Protein AF-A0A087GQJ6-F1 (afdb_monomer_lite)

pLDDT: mean 77.49, std 17.88, range [44.56, 98.38]

Radius of gyration: 32.23 Å; chains: 1; bounding box: 90×38×92 Å

Secondary structure (DSSP, 8-state):
-----PPPPPHHHHHHTTSS------TTPPPPPGGGGGS---HHHHHHHHHHHHHHHHH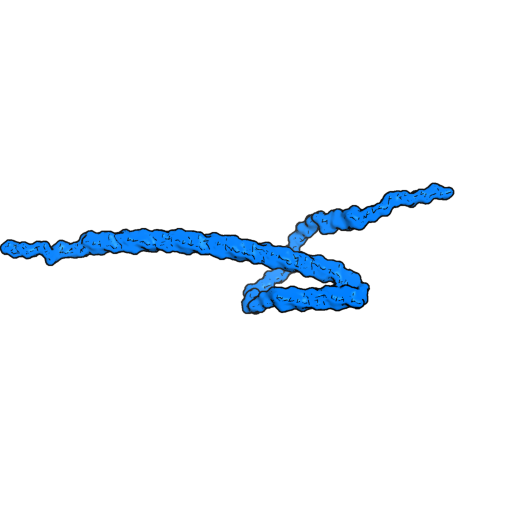TT-THHHHHHHHHHHHHHHHHHHHHHHHHHHHHHHHHHHHHHHHHHHHHHHHHHHHHHSS--------

Sequence (127 aa):
MRGVGGPLLSIGDLLADLGEDTVQSPANRPNPDPDALSQTLDLTRLFQENYDKLNTAFAASHHSWTSLTLELCTSLETANKLVHATTTNATLFSDKVEQLETIVKRGDSAVAAARTVHTPLKLLPSA

Structure (mmCIF, N/CA/C/O backbone):
data_AF-A0A087GQJ6-F1
#
_entry.id   AF-A0A087GQJ6-F1
#
loop_
_atom_site.group_PDB
_atom_site.id
_atom_site.type_symbol
_atom_site.label_atom_id
_atom_site.label_alt_id
_atom_site.label_comp_id
_atom_site.label_asym_id
_atom_site.label_entity_id
_atom_site.label_seq_id
_atom_site.pdbx_PDB_ins_code
_atom_site.Cartn_x
_atom_site.Cartn_y
_atom_site.Cartn_z
_atom_site.occupancy
_atom_site.B_iso_or_equiv
_atom_site.auth_seq_id
_atom_site.auth_comp_id
_atom_site.auth_asym_id
_atom_site.auth_atom_id
_atom_site.pdbx_PDB_model_num
ATOM 1 N N . MET A 1 1 ? 42.859 30.302 -33.693 1.00 49.28 1 MET A N 1
ATOM 2 C CA . MET A 1 1 ? 41.395 30.239 -33.502 1.00 49.28 1 MET A CA 1
ATOM 3 C C . MET A 1 1 ? 41.156 29.818 -32.058 1.00 49.28 1 MET A C 1
ATOM 5 O O . MET A 1 1 ? 41.405 28.665 -31.737 1.00 49.28 1 MET A O 1
ATOM 9 N N . ARG A 1 2 ? 40.830 30.752 -31.150 1.00 55.59 2 ARG A N 1
ATOM 10 C CA . ARG A 1 2 ? 40.454 30.390 -29.772 1.00 55.59 2 ARG A CA 1
ATOM 11 C C . ARG A 1 2 ? 39.079 29.734 -29.855 1.00 55.59 2 ARG A C 1
ATOM 13 O O . ARG A 1 2 ? 38.100 30.425 -30.111 1.00 55.59 2 ARG A O 1
ATOM 20 N N . GLY A 1 3 ? 39.036 28.410 -29.738 1.00 59.09 3 GLY A N 1
ATOM 21 C CA . GLY A 1 3 ? 37.786 27.666 -29.652 1.00 59.09 3 GLY A CA 1
ATOM 22 C C . GLY A 1 3 ? 37.040 28.106 -28.400 1.00 59.09 3 GLY A C 1
ATOM 23 O O . GLY A 1 3 ? 37.542 27.945 -27.290 1.00 59.09 3 GLY A O 1
ATOM 24 N N . VAL A 1 4 ? 35.874 28.714 -28.590 1.00 54.25 4 VAL A N 1
ATOM 25 C CA . VAL A 1 4 ? 34.937 29.036 -27.515 1.00 54.25 4 VAL A CA 1
ATOM 26 C C . VAL A 1 4 ? 34.245 27.727 -27.137 1.00 54.25 4 VAL A C 1
ATOM 28 O O . VAL A 1 4 ? 33.189 27.396 -27.659 1.00 54.25 4 VAL A O 1
ATOM 31 N N . GLY A 1 5 ? 34.910 26.927 -26.306 1.00 61.62 5 GLY A N 1
ATOM 32 C CA . GLY A 1 5 ? 34.341 25.742 -25.675 1.00 61.62 5 GLY A CA 1
ATOM 33 C C . GLY A 1 5 ? 33.993 26.086 -24.237 1.00 61.62 5 GLY A C 1
ATOM 34 O O . GLY A 1 5 ? 34.834 25.936 -23.354 1.00 61.62 5 GLY A O 1
ATOM 35 N N . GLY A 1 6 ? 32.790 26.615 -24.015 1.00 74.06 6 GLY A N 1
ATOM 36 C CA . GLY A 1 6 ? 32.246 26.701 -22.662 1.00 74.06 6 GLY A CA 1
ATOM 37 C C . GLY A 1 6 ? 32.082 25.296 -22.059 1.00 74.06 6 GLY A C 1
ATOM 38 O O . GLY A 1 6 ? 32.057 24.316 -22.810 1.00 74.06 6 GLY A O 1
ATOM 39 N N . PRO A 1 7 ? 31.981 25.173 -20.725 1.00 73.31 7 PRO A N 1
ATOM 40 C CA . PRO A 1 7 ? 31.653 23.904 -20.087 1.00 73.31 7 PRO A CA 1
ATOM 41 C C . PRO A 1 7 ? 30.347 23.365 -20.678 1.00 73.31 7 PRO A C 1
ATOM 43 O O . PRO A 1 7 ? 29.360 24.096 -20.763 1.00 73.31 7 PRO A O 1
ATOM 46 N N . LEU A 1 8 ? 30.352 22.108 -21.122 1.00 72.62 8 LEU A N 1
ATOM 47 C CA . LEU A 1 8 ? 29.120 21.423 -21.500 1.00 72.62 8 LEU A CA 1
ATOM 48 C C . LEU A 1 8 ? 28.224 21.390 -20.260 1.00 72.62 8 LEU A C 1
ATOM 50 O O . LEU A 1 8 ? 28.662 20.908 -19.214 1.00 72.62 8 LEU A O 1
ATOM 54 N N . LEU A 1 9 ? 27.008 21.928 -20.381 1.00 70.69 9 LEU A N 1
ATOM 55 C CA . LEU A 1 9 ? 25.973 21.794 -19.357 1.00 70.69 9 LEU A CA 1
ATOM 56 C C . LEU A 1 9 ? 25.853 20.314 -18.998 1.00 70.69 9 LEU A C 1
ATOM 58 O O . LEU A 1 9 ? 25.736 19.456 -19.880 1.00 70.69 9 LEU A O 1
ATOM 62 N N . SER A 1 10 ? 25.964 20.013 -17.710 1.00 75.19 10 SER A N 1
ATOM 63 C CA . SER A 1 10 ? 25.828 18.647 -17.240 1.00 75.19 10 SER A CA 1
ATOM 64 C C . SER A 1 10 ? 24.383 18.193 -17.445 1.00 75.19 10 SER A C 1
ATOM 66 O O . SER A 1 10 ? 23.452 18.997 -17.451 1.00 75.19 10 SER A O 1
ATOM 68 N N . ILE A 1 11 ? 24.169 16.883 -17.578 1.00 70.38 11 ILE A N 1
ATOM 69 C CA . ILE A 1 11 ? 22.812 16.315 -17.551 1.00 70.38 11 ILE A CA 1
ATOM 70 C C . ILE A 1 11 ? 22.059 16.756 -16.282 1.00 70.38 11 ILE A C 1
ATOM 72 O O . ILE A 1 11 ? 20.847 16.912 -16.327 1.00 70.38 11 ILE A O 1
ATOM 76 N N . GLY A 1 12 ? 22.771 17.037 -15.183 1.00 71.50 12 GLY A N 1
ATOM 77 C CA . GLY A 1 12 ? 22.190 17.617 -13.971 1.00 71.50 12 GLY A CA 1
ATOM 78 C C . GLY A 1 12 ? 21.617 19.024 -14.169 1.00 71.50 12 GLY A C 1
ATOM 79 O O . GLY A 1 12 ? 20.528 19.291 -13.676 1.00 71.50 12 GLY A O 1
ATOM 80 N N . ASP A 1 13 ? 22.287 19.888 -14.938 1.00 78.62 13 ASP A N 1
ATOM 81 C CA . ASP A 1 13 ? 21.814 21.254 -15.216 1.00 78.62 13 ASP A CA 1
ATOM 82 C C . ASP A 1 13 ? 20.564 21.252 -16.110 1.00 78.62 13 ASP A C 1
ATOM 84 O O . ASP A 1 13 ? 19.680 22.081 -15.947 1.00 78.62 13 ASP A O 1
ATOM 88 N N . LEU A 1 14 ? 20.462 20.284 -17.027 1.00 71.62 14 LEU A N 1
ATOM 89 C CA . LEU A 1 14 ? 19.303 20.113 -17.917 1.00 71.62 14 LEU A CA 1
ATOM 90 C C . LEU A 1 14 ? 18.059 19.578 -17.192 1.00 71.62 14 LEU A C 1
ATOM 92 O O . LEU A 1 14 ? 16.938 19.827 -17.624 1.00 71.62 14 LEU A O 1
ATOM 96 N N . LEU A 1 15 ? 18.253 18.795 -16.128 1.00 70.06 15 LEU A N 1
ATOM 97 C CA . LEU A 1 15 ? 17.161 18.201 -15.354 1.00 70.06 15 LEU A CA 1
ATOM 98 C C . LEU A 1 15 ? 16.663 19.118 -14.227 1.00 70.06 15 LEU A C 1
ATOM 100 O O . LEU A 1 15 ? 15.593 18.855 -13.682 1.00 70.06 15 LEU A O 1
ATOM 104 N N . ALA A 1 16 ? 17.403 20.179 -13.891 1.00 71.88 16 ALA A N 1
ATOM 105 C CA . ALA A 1 16 ? 17.014 21.144 -12.864 1.00 71.88 16 ALA A CA 1
ATOM 106 C C . ALA A 1 16 ? 15.699 21.864 -13.220 1.00 71.88 16 ALA A C 1
ATOM 108 O O . ALA A 1 16 ? 14.803 21.922 -12.381 1.00 71.88 16 ALA A O 1
ATOM 109 N N . ASP A 1 17 ? 15.534 22.267 -14.485 1.00 66.81 17 ASP A N 1
ATOM 110 C CA . ASP A 1 17 ? 14.338 22.967 -14.986 1.00 66.81 17 ASP A CA 1
ATOM 111 C C . ASP A 1 17 ? 13.065 22.091 -14.972 1.00 66.81 17 ASP A C 1
ATOM 113 O O . ASP A 1 17 ? 11.945 22.595 -15.045 1.00 66.81 17 ASP A O 1
ATOM 117 N N . LEU A 1 18 ? 13.208 20.760 -14.890 1.00 63.50 18 LEU A N 1
ATOM 118 C CA . LEU A 1 18 ? 12.080 19.817 -14.844 1.00 63.50 18 LEU A CA 1
ATOM 119 C C . LEU A 1 18 ? 11.554 19.579 -13.421 1.00 63.50 18 LEU A C 1
ATOM 121 O O . LEU A 1 18 ? 10.490 18.981 -13.260 1.00 63.50 18 LEU A O 1
ATOM 125 N N . GLY A 1 19 ? 12.303 20.007 -12.400 1.00 55.41 19 GLY A N 1
ATOM 126 C CA . GLY A 1 19 ? 11.911 19.917 -10.992 1.00 55.41 19 GLY A CA 1
ATOM 127 C C . GLY A 1 19 ? 11.135 21.135 -10.487 1.00 55.41 19 GLY A C 1
ATOM 128 O O . GLY A 1 19 ? 10.728 21.149 -9.329 1.00 55.41 19 GLY A O 1
ATOM 129 N N . GLU A 1 20 ? 10.943 22.155 -11.326 1.00 57.72 20 GLU A N 1
ATOM 130 C CA . GLU A 1 20 ? 10.259 23.392 -10.960 1.00 57.72 20 GLU A CA 1
ATOM 131 C C . GLU A 1 20 ? 8.761 23.265 -11.247 1.00 57.72 20 GLU A C 1
ATOM 133 O O . GLU A 1 20 ? 8.302 23.299 -12.390 1.00 57.72 20 GLU A O 1
ATOM 138 N N . ASP A 1 21 ? 7.997 23.075 -10.175 1.00 57.16 21 ASP A N 1
ATOM 139 C CA . ASP A 1 21 ? 6.555 22.880 -10.166 1.00 57.16 21 ASP A CA 1
ATOM 140 C C . ASP A 1 21 ? 5.794 23.892 -11.037 1.00 57.16 21 ASP A C 1
ATOM 142 O O . ASP A 1 21 ? 5.407 24.982 -10.603 1.00 57.16 21 ASP A O 1
ATOM 146 N N . THR A 1 22 ? 5.433 23.479 -12.251 1.00 48.44 22 THR A N 1
ATOM 147 C CA . THR A 1 22 ? 4.304 24.090 -12.947 1.00 48.44 22 THR A CA 1
ATOM 148 C C . THR A 1 22 ? 3.026 23.565 -12.299 1.00 48.44 22 THR A C 1
ATOM 150 O O . THR A 1 22 ? 2.359 22.664 -12.808 1.00 48.44 22 THR A O 1
ATOM 153 N N . VAL A 1 23 ? 2.664 24.149 -11.151 1.00 50.06 23 VAL A N 1
ATOM 154 C CA . VAL A 1 23 ? 1.312 24.070 -10.579 1.00 50.06 23 VAL A CA 1
ATOM 155 C C . VAL A 1 23 ? 0.369 24.870 -11.483 1.00 50.06 23 VAL A C 1
ATOM 157 O O . VAL A 1 23 ? -0.160 25.916 -11.117 1.00 50.06 23 VAL A O 1
ATOM 160 N N . GLN A 1 24 ? 0.159 24.398 -12.710 1.00 44.56 24 GLN A N 1
ATOM 161 C CA . GLN A 1 24 ? -0.964 24.838 -13.521 1.00 44.56 24 GLN A CA 1
ATOM 162 C C . GLN A 1 24 ? -2.148 23.959 -13.138 1.00 44.56 24 GLN A C 1
ATOM 164 O O . GLN A 1 24 ? -2.261 22.801 -13.538 1.00 44.56 24 GLN A O 1
ATOM 169 N N . SER A 1 25 ? -3.010 24.521 -12.294 1.00 48.19 25 SER A N 1
ATOM 170 C CA . SER A 1 25 ? -4.319 23.961 -11.971 1.00 48.19 25 SER A CA 1
ATOM 171 C C . SER A 1 25 ? -5.026 23.513 -13.260 1.00 48.19 25 SER A C 1
ATOM 173 O O . SER A 1 25 ? -5.262 24.355 -14.135 1.00 48.19 25 SER A O 1
ATOM 175 N N . PRO A 1 26 ? -5.386 22.224 -13.423 1.00 48.62 26 PRO A N 1
ATOM 176 C CA . PRO A 1 26 ? -6.191 21.790 -14.549 1.00 48.62 26 PRO A CA 1
ATOM 177 C C . PRO A 1 26 ? -7.646 22.172 -14.263 1.00 48.62 26 PRO A C 1
ATOM 179 O O . PRO A 1 26 ? -8.475 21.334 -13.913 1.00 48.62 26 PRO A O 1
ATOM 182 N N . ALA A 1 27 ? -7.967 23.452 -14.417 1.00 50.41 27 ALA A N 1
ATOM 183 C CA . ALA A 1 27 ? -9.331 23.957 -14.378 1.00 50.41 27 ALA A CA 1
ATOM 184 C C . ALA A 1 27 ? -10.082 23.598 -15.676 1.00 50.41 27 ALA A C 1
ATOM 186 O O . ALA A 1 27 ? -10.510 24.501 -16.380 1.00 50.41 27 ALA A O 1
ATOM 187 N N . ASN A 1 28 ? -10.171 22.305 -16.034 1.00 48.16 28 ASN A N 1
ATOM 188 C CA . ASN A 1 28 ? -11.209 21.720 -16.906 1.00 48.16 28 ASN A CA 1
ATOM 189 C C . ASN A 1 28 ? -10.980 20.214 -17.169 1.00 48.16 28 ASN A C 1
ATOM 191 O O . ASN A 1 28 ? -10.807 19.786 -18.309 1.00 48.16 28 ASN A O 1
ATOM 195 N N . ARG A 1 29 ? -10.965 19.364 -16.135 1.00 48.38 29 ARG A N 1
ATOM 196 C CA . ARG A 1 29 ? -11.238 17.933 -16.368 1.00 48.38 29 ARG A CA 1
ATOM 197 C C . ARG A 1 29 ? -12.726 17.688 -16.123 1.00 48.38 29 ARG A C 1
ATOM 199 O O . ARG A 1 29 ? -13.217 18.147 -15.091 1.00 48.38 29 ARG A O 1
ATOM 206 N N . PRO A 1 30 ? -13.448 16.997 -17.028 1.00 51.81 30 PRO A N 1
ATOM 207 C CA . PRO A 1 30 ? -14.775 16.501 -16.702 1.00 51.81 30 PRO A CA 1
ATOM 208 C C . PRO A 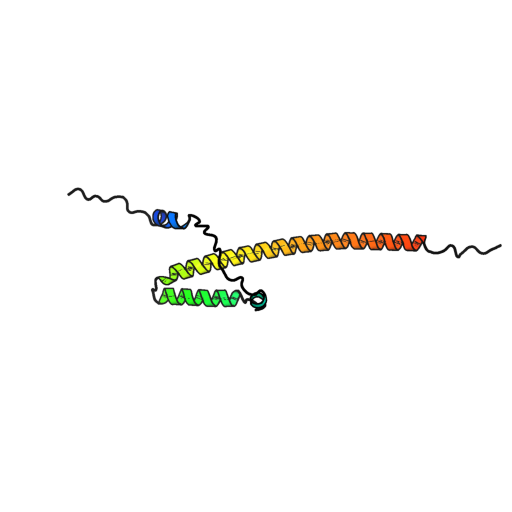1 30 ? -14.615 15.645 -15.451 1.00 51.81 30 PRO A C 1
ATOM 210 O O . PRO A 1 30 ? -13.731 14.787 -15.401 1.00 51.81 30 PRO A O 1
ATOM 213 N N . ASN A 1 31 ? -15.404 15.942 -14.425 1.00 49.91 31 ASN A N 1
ATOM 214 C CA . ASN A 1 31 ? -15.433 15.149 -13.208 1.00 49.91 31 ASN A CA 1
ATOM 215 C C . ASN A 1 31 ? -15.710 13.695 -13.634 1.00 49.91 31 ASN A C 1
ATOM 217 O O . ASN A 1 31 ? -16.732 13.479 -14.292 1.00 49.91 31 ASN A O 1
ATOM 221 N N . PRO A 1 32 ? -14.811 12.725 -13.385 1.00 51.75 32 PRO A N 1
ATOM 222 C CA . PRO A 1 32 ? -15.086 11.350 -13.766 1.00 51.75 32 PRO A CA 1
ATOM 223 C C . PRO A 1 32 ? -16.333 10.895 -13.008 1.00 51.75 32 PRO A C 1
ATOM 225 O O . PRO A 1 32 ? -16.458 11.160 -11.809 1.00 51.75 32 PRO A O 1
ATOM 228 N N . ASP A 1 33 ? -17.270 10.273 -13.725 1.00 48.88 33 ASP A N 1
ATOM 229 C CA . ASP A 1 33 ? -18.496 9.739 -13.143 1.00 48.88 33 ASP A CA 1
ATOM 230 C C . ASP A 1 33 ? -18.163 8.909 -11.891 1.00 48.88 33 ASP A C 1
ATOM 232 O O . ASP A 1 33 ? -17.283 8.043 -11.952 1.00 48.88 33 ASP A O 1
ATOM 236 N N . PRO A 1 34 ? -18.857 9.121 -10.758 1.00 53.81 34 PRO A N 1
ATOM 237 C CA . PRO A 1 34 ? -18.622 8.346 -9.540 1.00 53.81 34 PRO A CA 1
ATOM 238 C C . PRO A 1 34 ? -18.872 6.842 -9.750 1.00 53.81 34 PRO A C 1
ATOM 240 O O . PRO A 1 34 ? -18.336 6.028 -9.005 1.00 53.81 34 PRO A O 1
ATOM 243 N N . ASP A 1 35 ? -19.613 6.471 -10.799 1.00 46.31 35 ASP A N 1
ATOM 244 C CA . ASP A 1 35 ? -19.866 5.083 -11.198 1.00 46.31 35 ASP A CA 1
ATOM 245 C C . ASP A 1 35 ? -18.663 4.400 -11.877 1.00 46.31 35 ASP A C 1
ATOM 247 O O . ASP A 1 35 ? -18.558 3.173 -11.870 1.00 46.31 35 ASP A O 1
ATOM 251 N N . ALA A 1 36 ? -17.700 5.162 -12.410 1.00 49.16 36 ALA A N 1
ATOM 252 C CA . ALA A 1 36 ? -16.466 4.600 -12.966 1.00 49.16 36 ALA A CA 1
ATOM 253 C C . ALA A 1 36 ? -15.512 4.075 -11.875 1.00 49.16 36 ALA A C 1
ATOM 255 O O . ALA A 1 36 ? -14.645 3.249 -12.157 1.00 49.16 36 ALA A O 1
ATOM 256 N N . LEU A 1 37 ? -15.692 4.513 -10.622 1.00 49.31 37 LEU A N 1
ATOM 257 C CA . LEU A 1 37 ? -14.928 4.043 -9.461 1.00 49.31 37 LEU A CA 1
ATOM 258 C C . LEU A 1 37 ? -15.426 2.687 -8.927 1.00 49.31 37 LEU A C 1
ATOM 260 O O . LEU A 1 37 ? -14.752 2.075 -8.100 1.00 49.31 37 LEU A O 1
ATOM 264 N N . SER A 1 38 ? -16.588 2.213 -9.396 1.00 45.62 38 SER A N 1
ATOM 265 C CA . SER A 1 38 ? -17.177 0.921 -9.009 1.00 45.62 38 SER A CA 1
ATOM 266 C C . SER A 1 38 ? -16.577 -0.270 -9.758 1.00 45.62 38 SER A C 1
ATOM 268 O O . SER A 1 38 ? -16.815 -1.418 -9.381 1.00 45.62 38 SER A O 1
ATOM 270 N N . GLN A 1 39 ? -15.783 -0.038 -10.807 1.00 54.88 39 GLN A N 1
ATOM 271 C CA . GLN A 1 39 ? -14.939 -1.098 -11.344 1.00 54.88 39 GLN A CA 1
ATOM 272 C C . GLN A 1 39 ? -13.837 -1.347 -10.326 1.00 54.88 39 GLN A C 1
ATOM 274 O O . GLN A 1 39 ? -13.058 -0.445 -10.032 1.00 54.88 39 GLN A O 1
ATOM 279 N N . THR A 1 40 ? -13.789 -2.560 -9.771 1.00 57.41 40 THR A N 1
ATOM 280 C CA . THR A 1 40 ? -12.671 -3.025 -8.950 1.00 57.41 40 THR A CA 1
ATOM 281 C C . THR A 1 40 ? -11.392 -2.784 -9.739 1.00 57.41 40 THR A C 1
ATOM 283 O O . THR A 1 40 ? -11.076 -3.519 -10.675 1.00 57.41 40 THR A O 1
ATOM 286 N N . LEU A 1 41 ? -10.718 -1.679 -9.430 1.00 68.75 41 LEU A N 1
ATOM 287 C CA . LEU A 1 41 ? -9.558 -1.233 -10.169 1.00 68.75 41 LEU A CA 1
ATOM 288 C C . LEU A 1 41 ? -8.421 -2.163 -9.758 1.00 68.75 41 LEU A C 1
ATOM 290 O O . LEU A 1 41 ? -7.820 -1.996 -8.698 1.00 68.75 41 LEU A O 1
ATOM 294 N N . ASP A 1 42 ? -8.195 -3.204 -10.555 1.00 81.12 42 ASP A N 1
ATOM 295 C CA . ASP A 1 42 ? -7.105 -4.144 -10.333 1.00 81.12 42 ASP A CA 1
ATOM 296 C C . ASP A 1 42 ? -5.781 -3.436 -10.646 1.00 81.12 42 ASP A C 1
ATOM 298 O O . ASP A 1 42 ? -5.280 -3.430 -11.775 1.00 81.12 42 ASP A O 1
ATOM 302 N N . LEU A 1 43 ? -5.248 -2.772 -9.620 1.00 77.25 43 LEU A N 1
ATOM 303 C CA . LEU A 1 43 ? -3.996 -2.025 -9.679 1.00 77.25 43 LEU A CA 1
ATOM 304 C C . LEU A 1 43 ? -2.824 -2.922 -10.078 1.00 77.25 43 LEU A C 1
ATOM 306 O O . LEU A 1 43 ? -1.910 -2.454 -10.753 1.00 77.25 43 LEU A O 1
ATOM 310 N N . THR A 1 44 ? -2.853 -4.203 -9.703 1.00 84.12 44 THR A N 1
ATOM 311 C CA . THR A 1 44 ? -1.817 -5.166 -10.082 1.00 84.12 44 THR A CA 1
ATOM 312 C C . THR A 1 44 ? -1.849 -5.408 -11.585 1.00 84.12 44 THR A C 1
ATOM 314 O O . THR A 1 44 ? -0.806 -5.334 -12.237 1.00 84.12 44 THR A O 1
ATOM 317 N N . ARG A 1 45 ? -3.042 -5.610 -12.158 1.00 86.19 45 ARG A N 1
ATOM 318 C CA . ARG A 1 45 ? -3.203 -5.760 -13.609 1.00 86.19 45 ARG A CA 1
ATOM 319 C C . ARG A 1 45 ? -2.790 -4.498 -14.365 1.00 86.19 45 ARG A C 1
ATOM 321 O O . ARG A 1 45 ? -2.029 -4.589 -15.323 1.00 86.19 45 ARG A O 1
ATOM 328 N N . LEU A 1 46 ? -3.231 -3.323 -13.914 1.00 83.44 46 LEU A N 1
ATOM 329 C CA . LEU A 1 46 ? -2.874 -2.045 -14.542 1.00 83.44 46 LEU A CA 1
ATOM 330 C C . LEU A 1 46 ? -1.370 -1.755 -14.470 1.00 83.44 46 LEU A C 1
ATOM 332 O O . LEU A 1 46 ? -0.800 -1.222 -15.423 1.00 83.44 46 LEU A O 1
ATOM 336 N N . PHE A 1 47 ? -0.712 -2.105 -13.364 1.00 85.81 47 PHE A N 1
ATOM 337 C CA . PHE A 1 47 ? 0.737 -1.979 -13.250 1.00 85.81 47 PHE A CA 1
ATOM 338 C C . PHE A 1 47 ? 1.448 -2.881 -14.262 1.00 85.81 47 PHE A C 1
ATOM 340 O O . PHE A 1 47 ? 2.315 -2.407 -14.996 1.00 85.81 47 PHE A O 1
ATOM 347 N N . GLN A 1 48 ? 1.038 -4.150 -14.346 1.00 88.81 48 GLN A N 1
ATOM 348 C CA . GLN A 1 48 ? 1.610 -5.111 -15.285 1.00 88.81 48 GLN A CA 1
ATOM 349 C C . GLN A 1 48 ? 1.455 -4.644 -16.741 1.00 88.81 48 GLN A C 1
ATOM 351 O O . GLN A 1 48 ? 2.439 -4.594 -17.473 1.00 88.81 48 GLN A O 1
ATOM 356 N N . GLU A 1 49 ? 0.256 -4.210 -17.139 1.00 89.56 49 GLU A N 1
ATOM 357 C CA . GLU A 1 49 ? -0.014 -3.706 -18.494 1.00 89.56 49 GLU A CA 1
ATOM 358 C C . GLU A 1 49 ? 0.884 -2.510 -18.868 1.00 89.56 49 GLU A C 1
ATOM 360 O O . GLU A 1 49 ? 1.365 -2.412 -19.999 1.00 89.56 49 GLU A O 1
ATOM 365 N N . ASN A 1 50 ? 1.122 -1.584 -17.933 1.00 86.25 50 ASN A N 1
ATOM 366 C CA . ASN A 1 50 ? 1.980 -0.422 -18.179 1.00 86.25 50 ASN A CA 1
ATOM 367 C C . ASN A 1 50 ? 3.470 -0.784 -18.190 1.00 86.25 50 ASN A C 1
ATOM 369 O O . ASN A 1 50 ? 4.226 -0.250 -19.004 1.00 86.25 50 ASN A O 1
ATOM 373 N N . TYR A 1 51 ? 3.885 -1.730 -17.350 1.00 89.00 51 TYR A N 1
ATOM 374 C CA . TYR A 1 51 ? 5.241 -2.265 -17.365 1.00 89.00 51 TYR A CA 1
ATOM 375 C C . TYR A 1 51 ? 5.557 -2.988 -18.686 1.00 89.00 51 TYR A C 1
ATOM 377 O O . TYR A 1 51 ? 6.619 -2.780 -19.273 1.00 89.00 51 TYR A O 1
ATOM 385 N N . ASP A 1 52 ? 4.608 -3.756 -19.224 1.00 92.25 52 ASP A N 1
ATOM 386 C CA . ASP A 1 52 ? 4.761 -4.444 -20.511 1.00 92.25 52 ASP A CA 1
ATOM 387 C C . ASP A 1 52 ? 4.882 -3.454 -21.686 1.00 92.25 52 ASP A C 1
ATOM 389 O O . ASP A 1 52 ? 5.715 -3.634 -22.584 1.00 92.25 52 ASP A O 1
ATOM 393 N N . LYS A 1 53 ? 4.112 -2.354 -21.662 1.00 89.19 53 LYS A N 1
ATOM 394 C CA . LYS A 1 53 ? 4.247 -1.249 -22.632 1.00 89.19 53 LYS A CA 1
ATOM 395 C C . LYS A 1 53 ? 5.626 -0.598 -22.559 1.00 89.19 53 LYS A C 1
ATOM 397 O O . LYS A 1 53 ? 6.231 -0.337 -23.601 1.00 89.19 53 LYS A O 1
ATOM 402 N N . LEU A 1 54 ? 6.135 -0.360 -21.349 1.00 89.00 54 LEU A N 1
ATOM 403 C CA . LEU A 1 54 ? 7.470 0.196 -21.138 1.00 89.00 54 LEU A CA 1
ATOM 404 C C . LEU A 1 54 ? 8.556 -0.730 -21.703 1.00 89.00 54 LEU A C 1
ATOM 406 O O . LEU A 1 54 ? 9.409 -0.274 -22.465 1.00 89.00 54 LEU A O 1
ATOM 410 N N . ASN A 1 55 ? 8.485 -2.030 -21.406 1.00 89.94 55 ASN A N 1
ATOM 411 C CA . ASN A 1 55 ? 9.422 -3.025 -21.936 1.00 89.94 55 ASN A CA 1
ATOM 412 C C . ASN A 1 55 ? 9.395 -3.084 -23.467 1.00 89.94 55 ASN A C 1
ATOM 414 O O . ASN A 1 55 ? 10.443 -3.157 -24.108 1.00 89.94 55 ASN A O 1
ATOM 418 N N . THR A 1 56 ? 8.204 -2.994 -24.063 1.00 91.81 56 THR A N 1
ATOM 419 C CA . THR A 1 56 ? 8.042 -2.959 -25.522 1.00 91.81 56 THR A CA 1
ATOM 420 C C . THR A 1 56 ? 8.695 -1.714 -26.128 1.00 91.81 56 THR A C 1
ATOM 422 O O . THR A 1 56 ? 9.433 -1.819 -27.108 1.00 91.81 56 THR A O 1
ATOM 425 N N . ALA A 1 57 ? 8.482 -0.536 -25.530 1.00 90.06 57 ALA A N 1
ATOM 426 C CA . ALA A 1 57 ? 9.103 0.711 -25.979 1.00 90.06 57 ALA A CA 1
ATOM 427 C C . ALA A 1 57 ? 10.636 0.674 -25.864 1.00 90.06 57 ALA A C 1
ATOM 429 O O . ALA A 1 57 ? 11.332 1.155 -26.762 1.00 90.06 57 ALA A O 1
ATOM 430 N N . PHE A 1 58 ? 11.154 0.061 -24.795 1.00 83.88 58 PHE A N 1
ATOM 431 C CA . PHE A 1 58 ? 12.587 -0.126 -24.577 1.00 83.88 58 PHE A CA 1
ATOM 432 C C . PHE A 1 58 ? 13.206 -1.050 -25.635 1.00 83.88 58 PHE A C 1
ATOM 434 O O . PHE A 1 58 ? 14.202 -0.692 -26.262 1.00 83.88 58 PHE A O 1
ATOM 441 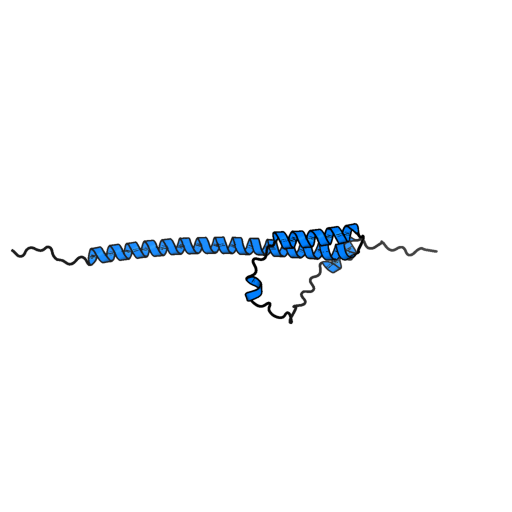N N . ALA A 1 59 ? 12.578 -2.201 -25.902 1.00 88.94 59 ALA A N 1
ATOM 442 C CA . ALA A 1 59 ? 13.039 -3.158 -26.909 1.00 88.94 59 ALA A CA 1
ATOM 443 C C . ALA A 1 59 ? 13.034 -2.570 -28.331 1.00 88.94 59 ALA A C 1
ATOM 445 O O . ALA A 1 59 ? 13.938 -2.833 -29.122 1.00 88.94 59 ALA A O 1
ATOM 446 N N . ALA A 1 60 ? 12.042 -1.738 -28.649 1.00 85.31 60 ALA A N 1
ATOM 447 C CA . ALA A 1 60 ? 11.913 -1.088 -29.948 1.00 85.31 60 ALA A CA 1
ATOM 448 C C . ALA A 1 60 ? 12.772 0.187 -30.104 1.00 85.31 60 ALA A C 1
ATOM 450 O O . ALA A 1 60 ? 12.698 0.849 -31.138 1.00 85.31 60 ALA A O 1
ATOM 451 N N . SER A 1 61 ? 13.598 0.543 -29.105 1.00 80.38 61 SER A N 1
ATOM 452 C CA . SER A 1 61 ? 14.415 1.772 -29.086 1.00 80.38 61 SER A CA 1
ATOM 453 C C . SER A 1 61 ? 13.605 3.066 -29.300 1.00 80.38 61 SER A C 1
ATOM 455 O O . SER A 1 61 ? 14.135 4.071 -29.775 1.00 80.38 61 SER A O 1
ATOM 457 N N . HIS A 1 62 ? 12.312 3.068 -28.955 1.00 80.81 62 HIS A N 1
ATOM 458 C CA . HIS A 1 62 ? 11.452 4.244 -29.087 1.00 80.81 62 HIS A CA 1
ATOM 459 C C . HIS A 1 62 ? 11.688 5.218 -27.933 1.00 80.81 62 HIS A C 1
ATOM 461 O O . HIS A 1 62 ? 11.608 4.829 -26.774 1.00 80.81 62 HIS A O 1
ATOM 467 N N . HIS A 1 63 ? 11.860 6.511 -28.218 1.00 82.31 63 HIS A N 1
ATOM 468 C CA . HIS A 1 63 ? 12.031 7.554 -27.191 1.00 82.31 63 HIS A CA 1
ATOM 469 C C . HIS A 1 63 ? 10.846 7.700 -26.215 1.00 82.31 63 HIS A C 1
ATOM 471 O O . HIS A 1 63 ? 10.962 8.412 -25.225 1.00 82.31 63 HIS A O 1
ATOM 477 N N . SER A 1 64 ? 9.721 7.020 -26.453 1.00 87.19 64 SER A N 1
ATOM 478 C CA . SER A 1 64 ? 8.574 6.987 -25.543 1.00 87.19 64 SER A CA 1
ATOM 479 C C . SER A 1 64 ? 8.870 6.311 -24.199 1.00 87.19 64 SER A C 1
ATOM 481 O O . SER A 1 64 ? 8.115 6.523 -23.252 1.00 87.19 64 SER A O 1
ATOM 483 N N . TRP A 1 65 ? 9.952 5.528 -24.080 1.00 88.62 65 TRP A N 1
ATOM 484 C CA . TRP A 1 65 ? 10.306 4.845 -22.829 1.00 88.62 65 TRP A CA 1
ATOM 485 C C . TRP A 1 65 ? 10.554 5.822 -21.669 1.00 88.62 65 TRP A C 1
ATOM 487 O O . TRP A 1 65 ? 10.238 5.495 -20.528 1.00 88.62 65 TRP A O 1
ATOM 497 N N . THR A 1 66 ? 11.060 7.032 -21.936 1.00 88.31 66 THR A N 1
ATOM 498 C CA . THR A 1 66 ? 11.288 8.048 -20.895 1.00 88.31 66 THR A CA 1
ATOM 499 C C . THR A 1 66 ? 9.966 8.564 -20.334 1.00 88.31 66 THR A C 1
ATOM 501 O O . THR A 1 66 ? 9.777 8.577 -19.120 1.00 88.31 66 THR A O 1
ATOM 504 N N . SER A 1 67 ? 9.018 8.904 -21.212 1.00 88.25 67 SER A N 1
ATOM 505 C CA . SER A 1 67 ? 7.668 9.330 -20.825 1.00 88.25 67 SER A CA 1
ATOM 506 C C . SER A 1 67 ? 6.924 8.229 -20.069 1.00 88.25 67 SER A C 1
ATOM 508 O O . SER A 1 67 ? 6.330 8.503 -19.032 1.00 88.25 67 SER A O 1
ATOM 510 N N . LEU A 1 68 ? 6.994 6.983 -20.549 1.00 87.88 68 LEU A N 1
ATOM 511 C CA . LEU A 1 68 ? 6.361 5.833 -19.892 1.00 87.88 68 LEU A CA 1
ATOM 512 C C . LEU A 1 68 ? 6.979 5.543 -18.517 1.00 87.88 68 LEU A C 1
ATOM 514 O O . LEU A 1 68 ? 6.271 5.165 -17.589 1.00 87.88 68 LEU A O 1
ATOM 518 N N . THR A 1 69 ? 8.290 5.747 -18.368 1.00 89.12 69 THR A N 1
ATOM 519 C CA . THR A 1 69 ? 8.979 5.599 -17.078 1.00 89.12 69 THR A CA 1
ATOM 520 C C . THR A 1 69 ? 8.495 6.649 -16.081 1.00 89.12 69 THR A C 1
ATOM 522 O O . THR A 1 69 ? 8.171 6.307 -14.946 1.00 89.12 69 THR A O 1
ATOM 525 N N . LEU A 1 70 ? 8.407 7.916 -16.501 1.00 89.94 70 LEU A N 1
ATOM 526 C CA . LEU A 1 70 ? 7.888 8.996 -15.657 1.00 89.94 70 LEU A CA 1
ATOM 527 C C . LEU A 1 70 ? 6.437 8.730 -15.243 1.00 89.94 70 LEU A C 1
ATOM 529 O O . LEU A 1 70 ? 6.115 8.825 -14.062 1.00 89.94 70 LEU A O 1
ATOM 533 N N . GLU A 1 71 ? 5.587 8.320 -16.184 1.00 87.75 71 GLU A N 1
ATOM 534 C CA . GLU A 1 71 ? 4.186 7.987 -15.915 1.00 87.75 71 GLU A CA 1
ATOM 535 C C . GLU A 1 71 ? 4.048 6.835 -14.906 1.00 87.75 71 GLU A C 1
ATOM 537 O O . GLU A 1 71 ? 3.241 6.920 -13.974 1.00 87.75 71 GLU A O 1
ATOM 542 N N . LEU A 1 72 ? 4.873 5.788 -15.032 1.00 87.81 72 LEU A N 1
ATOM 543 C CA . LEU A 1 72 ? 4.912 4.677 -14.080 1.00 87.81 72 LEU A CA 1
ATOM 544 C C . LEU A 1 72 ? 5.351 5.149 -12.685 1.00 87.81 72 LEU A C 1
ATOM 546 O O . LEU A 1 72 ? 4.709 4.803 -11.694 1.00 87.81 72 LEU A O 1
ATOM 550 N N . CYS A 1 73 ? 6.394 5.978 -12.596 1.00 88.94 73 CYS A N 1
ATOM 551 C CA . CYS A 1 73 ? 6.862 6.548 -11.331 1.00 88.94 73 CYS A CA 1
ATOM 552 C C . CYS A 1 73 ? 5.788 7.412 -10.653 1.00 88.94 73 CYS A C 1
ATOM 554 O O . CYS A 1 73 ? 5.498 7.208 -9.474 1.00 88.94 73 CYS A O 1
ATOM 556 N N . THR A 1 74 ? 5.145 8.326 -11.388 1.00 86.06 74 THR A N 1
ATOM 557 C CA . THR A 1 74 ? 4.063 9.175 -10.859 1.00 86.06 74 THR A CA 1
ATOM 558 C C . THR A 1 74 ? 2.857 8.347 -10.413 1.00 86.06 74 THR A C 1
ATOM 560 O O . THR A 1 74 ? 2.254 8.620 -9.369 1.00 86.06 74 THR A O 1
ATOM 563 N N . SER A 1 75 ? 2.513 7.303 -11.170 1.00 86.50 75 SER A N 1
ATOM 564 C CA . SER A 1 75 ? 1.427 6.385 -10.817 1.00 86.50 75 SER A CA 1
ATOM 565 C C . SER A 1 75 ? 1.737 5.617 -9.530 1.00 86.50 75 SER A C 1
ATOM 567 O O . SER A 1 75 ? 0.889 5.544 -8.639 1.00 86.50 75 SER A O 1
ATOM 569 N N . LEU A 1 76 ? 2.963 5.102 -9.389 1.00 88.75 76 LEU A N 1
ATOM 570 C CA . LEU A 1 76 ? 3.422 4.417 -8.177 1.00 88.75 76 LEU A CA 1
ATOM 571 C C . LEU A 1 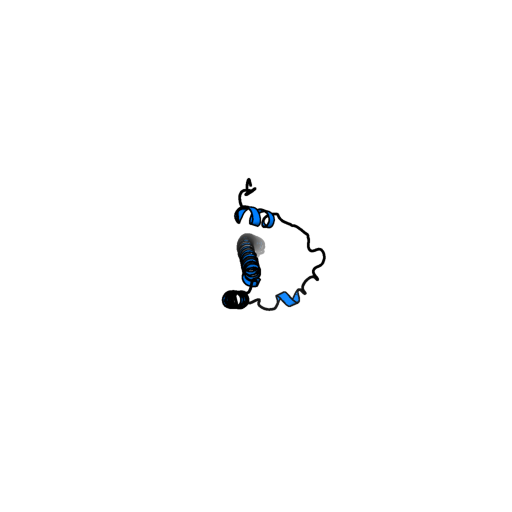76 ? 3.445 5.342 -6.958 1.00 88.75 76 LEU A C 1
ATOM 573 O O . LEU A 1 76 ? 3.001 4.949 -5.880 1.00 88.75 76 LEU A O 1
ATOM 577 N N . GLU A 1 77 ? 3.916 6.578 -7.115 1.00 87.25 77 GLU A N 1
ATOM 578 C CA . GLU A 1 77 ? 3.910 7.565 -6.035 1.00 87.25 77 GLU A CA 1
ATOM 579 C C . GLU A 1 77 ? 2.479 7.874 -5.573 1.00 87.25 77 GLU A C 1
ATOM 581 O O . GLU A 1 77 ? 2.193 7.917 -4.373 1.00 87.25 77 GLU A O 1
ATOM 586 N N . THR A 1 78 ? 1.557 8.035 -6.523 1.00 86.56 78 THR A N 1
ATOM 587 C CA . THR A 1 78 ? 0.137 8.270 -6.238 1.00 86.56 78 THR A CA 1
ATOM 588 C C . THR A 1 78 ? -0.487 7.079 -5.509 1.00 86.56 78 THR A C 1
ATOM 590 O O . THR A 1 78 ? -1.180 7.267 -4.507 1.00 86.56 78 THR A O 1
ATOM 593 N N . ALA A 1 79 ? -0.196 5.850 -5.948 1.00 87.88 79 ALA A N 1
ATOM 594 C CA . ALA A 1 79 ? -0.647 4.634 -5.277 1.00 87.88 79 ALA A CA 1
ATOM 595 C C . ALA A 1 79 ? -0.094 4.533 -3.845 1.00 87.88 79 ALA A C 1
ATOM 597 O O . ALA A 1 79 ? -0.839 4.223 -2.917 1.00 87.88 79 ALA A O 1
ATOM 598 N N . ASN A 1 80 ? 1.181 4.873 -3.634 1.00 88.81 80 ASN A N 1
ATOM 599 C CA . ASN A 1 80 ? 1.786 4.893 -2.303 1.00 88.81 80 ASN A CA 1
ATOM 600 C C . ASN A 1 80 ? 1.105 5.918 -1.375 1.00 88.81 80 ASN A C 1
ATOM 602 O O . ASN A 1 80 ? 0.770 5.598 -0.233 1.00 88.81 80 ASN A O 1
ATOM 606 N N . LYS A 1 81 ? 0.822 7.130 -1.877 1.00 92.19 81 LYS A N 1
ATOM 607 C CA . LYS A 1 81 ? 0.056 8.155 -1.143 1.00 92.19 81 LYS A CA 1
ATOM 608 C C . LYS A 1 81 ? -1.346 7.657 -0.780 1.00 92.19 81 LYS A C 1
ATOM 610 O O . LYS A 1 81 ? -1.789 7.864 0.350 1.00 92.19 81 LYS A O 1
ATOM 615 N N . LEU A 1 82 ? -2.023 6.966 -1.700 1.00 90.62 82 LEU A N 1
ATOM 616 C CA . LEU A 1 82 ? -3.349 6.391 -1.468 1.00 90.62 82 LEU A CA 1
ATOM 617 C C . LEU A 1 82 ? -3.327 5.309 -0.379 1.00 90.62 82 LEU A C 1
ATOM 619 O O . LEU A 1 82 ? -4.172 5.335 0.519 1.00 90.62 82 LEU A O 1
ATOM 623 N N . VAL A 1 83 ? -2.359 4.388 -0.420 1.00 91.31 83 VAL A N 1
ATOM 624 C CA . VAL A 1 83 ? -2.185 3.345 0.605 1.00 91.31 83 VAL A CA 1
ATOM 625 C C . VAL A 1 83 ? -1.926 3.974 1.974 1.00 91.31 83 VAL A C 1
ATOM 627 O O . VAL A 1 83 ? -2.568 3.592 2.954 1.00 91.31 83 VAL A O 1
ATOM 630 N N . HIS A 1 84 ? -1.054 4.983 2.048 1.00 92.69 84 HIS A N 1
ATOM 631 C CA . HIS A 1 84 ? -0.778 5.707 3.290 1.00 92.69 84 HIS A CA 1
ATOM 632 C C . HIS A 1 84 ? -2.015 6.414 3.854 1.00 92.69 84 HIS A C 1
ATOM 634 O O . HIS A 1 84 ? -2.311 6.275 5.044 1.00 92.69 84 HIS A O 1
ATOM 640 N N . ALA A 1 85 ? -2.751 7.149 3.015 1.00 92.25 85 ALA A N 1
ATOM 641 C CA . ALA A 1 85 ? -3.968 7.842 3.426 1.00 92.25 85 ALA A CA 1
ATOM 642 C C . ALA A 1 85 ? -5.038 6.851 3.904 1.00 92.25 85 ALA A C 1
ATOM 644 O O . ALA A 1 85 ? -5.641 7.047 4.958 1.00 92.25 85 ALA A O 1
ATOM 645 N N . THR A 1 86 ? -5.225 5.750 3.171 1.00 94.81 86 THR A N 1
ATOM 646 C CA . THR A 1 86 ? -6.187 4.696 3.518 1.00 94.81 86 THR A CA 1
ATOM 647 C C . THR A 1 86 ? -5.828 4.034 4.841 1.00 94.81 86 THR A C 1
ATOM 649 O O . THR A 1 86 ? -6.684 3.917 5.712 1.00 94.81 86 THR A O 1
ATOM 652 N N . THR A 1 87 ? -4.559 3.665 5.029 1.00 94.75 87 THR A N 1
ATOM 653 C CA . THR A 1 87 ? -4.070 3.061 6.276 1.00 94.75 87 THR A CA 1
ATOM 654 C C . THR A 1 87 ? -4.277 4.007 7.457 1.00 94.75 87 THR A C 1
ATOM 656 O O . THR A 1 87 ? -4.845 3.614 8.469 1.00 94.75 87 THR A O 1
ATOM 659 N N . THR A 1 88 ? -3.896 5.278 7.306 1.00 96.38 88 THR A N 1
ATOM 660 C CA . THR A 1 88 ? -4.065 6.300 8.353 1.00 96.38 88 THR A CA 1
ATOM 661 C C . THR A 1 88 ? -5.537 6.487 8.724 1.00 96.38 88 THR A C 1
ATOM 663 O O . THR A 1 88 ? -5.884 6.515 9.904 1.00 96.38 88 THR A O 1
ATOM 666 N N . ASN A 1 89 ? -6.420 6.568 7.725 1.00 96.12 89 ASN A N 1
ATOM 667 C CA . ASN A 1 89 ? -7.857 6.716 7.945 1.00 96.12 89 ASN A CA 1
ATOM 668 C C . ASN A 1 89 ? -8.475 5.470 8.586 1.00 96.12 89 ASN A C 1
ATOM 670 O O . ASN A 1 89 ? -9.331 5.610 9.456 1.00 96.12 89 ASN A O 1
ATOM 674 N N . ALA A 1 90 ? -8.046 4.271 8.186 1.00 97.25 90 ALA A N 1
ATOM 675 C CA . ALA A 1 90 ? -8.503 3.015 8.772 1.00 97.25 90 ALA A CA 1
ATOM 676 C C . ALA A 1 90 ? -8.117 2.915 10.255 1.00 97.25 90 ALA A C 1
ATOM 678 O O . ALA A 1 90 ? -8.965 2.571 11.076 1.00 97.25 90 ALA A O 1
ATOM 679 N N . THR A 1 91 ? -6.885 3.293 10.612 1.00 97.38 91 THR A N 1
ATOM 680 C CA . THR A 1 91 ? -6.445 3.365 12.014 1.00 97.38 91 THR A CA 1
ATOM 681 C C . THR A 1 91 ? -7.282 4.370 12.803 1.00 97.38 91 THR A C 1
ATOM 683 O O . THR A 1 91 ? -7.880 4.012 13.811 1.00 97.38 91 THR A O 1
ATOM 686 N N . LEU A 1 92 ? -7.431 5.602 12.303 1.00 97.56 92 LEU A N 1
ATOM 687 C CA . LEU A 1 92 ? -8.232 6.633 12.972 1.00 97.56 92 LEU A CA 1
ATOM 688 C C . LEU A 1 92 ? -9.707 6.231 13.122 1.00 97.56 92 LEU A C 1
ATOM 690 O O . LEU A 1 92 ? -10.362 6.579 14.106 1.00 97.56 92 LEU A O 1
ATOM 694 N N . PHE A 1 93 ? -10.254 5.519 12.138 1.00 97.81 93 PHE A N 1
ATOM 695 C CA . PHE A 1 93 ? -11.601 4.972 12.214 1.00 97.81 93 PHE A CA 1
ATOM 696 C C . PHE A 1 93 ? -11.705 3.894 13.297 1.00 97.81 93 PHE A C 1
ATOM 698 O O . PHE A 1 93 ? -12.634 3.948 14.101 1.00 97.81 93 PHE A O 1
ATOM 705 N N . SER A 1 94 ? -10.740 2.973 13.363 1.00 97.94 94 SER A N 1
ATOM 706 C CA . SER A 1 94 ? -10.661 1.953 14.414 1.00 97.94 94 SER A CA 1
ATOM 707 C C . SER A 1 94 ? -10.637 2.582 15.810 1.00 97.94 94 SER A C 1
ATOM 709 O O . SER A 1 94 ? -11.446 2.212 16.658 1.00 97.94 94 SER A O 1
ATOM 711 N N . ASP A 1 95 ? -9.804 3.604 16.020 1.00 98.12 95 ASP A N 1
ATOM 712 C CA . ASP A 1 95 ? -9.706 4.313 17.304 1.00 98.12 95 ASP A CA 1
ATOM 713 C C . ASP A 1 95 ? -11.043 4.957 17.707 1.00 98.12 95 ASP A C 1
ATOM 715 O O . ASP A 1 95 ? -11.448 4.944 18.872 1.00 98.12 95 ASP A O 1
ATOM 719 N N . LYS A 1 96 ? -11.771 5.526 16.736 1.00 98.19 96 LYS A N 1
ATOM 720 C CA . LYS A 1 96 ? -13.102 6.105 16.979 1.00 98.19 96 LYS A CA 1
ATOM 721 C C . LYS A 1 96 ? -14.143 5.045 17.326 1.00 98.19 96 LYS A C 1
ATOM 723 O O . LYS A 1 96 ? -15.008 5.310 18.162 1.00 98.19 96 LYS A O 1
ATOM 728 N N . VAL A 1 97 ? -14.082 3.874 16.693 1.00 98.38 97 VAL A N 1
ATOM 729 C CA . VAL A 1 97 ? -14.970 2.745 17.005 1.00 98.38 97 VAL A CA 1
ATOM 730 C C . VAL A 1 97 ? -14.713 2.241 18.425 1.00 98.38 97 VAL A C 1
ATOM 732 O O . VAL A 1 97 ? -15.672 2.052 19.172 1.00 98.38 97 VAL A O 1
ATOM 735 N N . GLU A 1 98 ? -13.450 2.120 18.837 1.00 98.19 98 GLU A N 1
ATOM 736 C CA . GLU A 1 98 ? -13.088 1.742 20.209 1.00 98.19 98 GLU A CA 1
ATOM 737 C C . GLU A 1 98 ? -13.622 2.758 21.230 1.00 98.19 98 GLU A C 1
ATOM 739 O O . GLU A 1 98 ? -14.281 2.393 22.207 1.00 98.19 98 GLU A O 1
ATOM 744 N N . GLN A 1 99 ? -13.431 4.058 20.979 1.00 98.19 99 GLN A N 1
ATOM 745 C CA . GLN A 1 99 ? -13.991 5.102 21.841 1.00 98.19 99 GLN A CA 1
ATOM 746 C C . GLN A 1 99 ? -15.514 4.994 21.949 1.00 98.19 99 GLN A C 1
ATOM 748 O O . GLN A 1 99 ? -16.065 5.089 23.050 1.00 98.19 99 GLN A O 1
ATOM 753 N N . LEU A 1 100 ? -16.206 4.757 20.833 1.00 98.19 100 LEU A N 1
ATOM 754 C CA . LEU A 1 100 ? -17.655 4.594 20.834 1.00 98.19 100 LEU A CA 1
ATOM 755 C C . LEU A 1 100 ? -18.090 3.362 21.642 1.00 98.19 100 LEU A C 1
ATOM 757 O O . LEU A 1 100 ? -19.059 3.448 22.397 1.00 98.19 100 LEU A O 1
ATOM 761 N N . GLU A 1 101 ? -17.349 2.255 21.569 1.00 98.12 101 GLU A N 1
ATOM 762 C CA . GLU A 1 101 ? -17.602 1.055 22.373 1.00 98.12 101 GLU A CA 1
ATOM 763 C C . GLU A 1 101 ? -17.540 1.356 23.880 1.00 98.12 101 GLU A C 1
ATOM 765 O O . GLU A 1 101 ? -18.419 0.935 24.638 1.00 98.12 101 GLU A O 1
ATOM 770 N N . THR A 1 102 ? -16.552 2.138 24.332 1.00 98.06 102 THR A N 1
ATOM 771 C CA . THR A 1 102 ? -16.462 2.534 25.753 1.00 98.06 102 THR A CA 1
ATOM 772 C C . THR A 1 102 ? -17.669 3.362 26.202 1.00 98.06 102 THR A C 1
ATOM 774 O O . THR A 1 102 ? -18.183 3.177 27.311 1.00 98.06 102 THR A O 1
ATOM 777 N N . ILE A 1 103 ? -18.168 4.246 25.331 1.00 97.88 103 ILE A N 1
ATOM 778 C CA . ILE A 1 103 ? -19.345 5.076 25.599 1.00 97.88 103 ILE A CA 1
ATOM 779 C C . ILE A 1 103 ? -20.596 4.202 25.709 1.00 97.88 103 ILE A C 1
ATOM 781 O O . ILE A 1 103 ? -21.378 4.402 26.641 1.00 97.88 103 ILE A O 1
ATOM 785 N N . VAL A 1 104 ? -20.761 3.227 24.810 1.00 97.69 104 VAL A N 1
ATOM 786 C CA . VAL A 1 104 ? -21.883 2.277 24.827 1.00 97.69 104 VAL A CA 1
ATOM 787 C C . VAL A 1 104 ? -21.868 1.447 26.111 1.00 97.69 104 VAL A C 1
ATOM 789 O O . VAL A 1 104 ? -22.861 1.452 26.833 1.00 97.69 104 VAL A O 1
ATOM 792 N N . LYS A 1 105 ? -20.726 0.854 26.491 1.00 97.75 105 LYS A N 1
ATOM 793 C CA . LYS A 1 105 ? -20.592 0.079 27.745 1.00 97.75 105 LYS A CA 1
ATOM 794 C C . LYS A 1 105 ? -20.967 0.891 28.987 1.00 97.75 105 LYS A C 1
ATOM 796 O O . LYS A 1 105 ? -21.621 0.390 29.907 1.00 97.75 105 LYS A O 1
ATOM 801 N N . ARG A 1 106 ? -20.566 2.165 29.025 1.00 96.94 106 ARG A N 1
ATOM 802 C CA . ARG A 1 106 ? -20.955 3.092 30.096 1.00 96.94 106 ARG A CA 1
ATOM 803 C C . ARG A 1 106 ? -22.462 3.362 30.086 1.00 96.94 106 ARG A C 1
ATOM 805 O O . ARG A 1 106 ? -23.072 3.383 31.153 1.00 96.94 106 ARG A O 1
ATOM 812 N N . GLY A 1 107 ? -23.050 3.560 28.907 1.00 96.19 107 GLY A N 1
ATOM 813 C CA . GLY A 1 107 ? -24.495 3.714 28.730 1.00 96.19 107 GLY A CA 1
ATOM 814 C C . GLY A 1 107 ? -25.269 2.502 29.250 1.00 96.19 107 GLY A C 1
ATOM 815 O O . GLY A 1 107 ? -26.170 2.661 30.071 1.00 96.19 107 GLY A O 1
ATOM 816 N N . ASP A 1 108 ? -24.853 1.296 28.870 1.00 96.94 108 ASP A N 1
ATOM 817 C CA . ASP A 1 108 ? -25.466 0.042 29.318 1.00 96.94 108 ASP A CA 1
ATOM 818 C C . ASP A 1 108 ? -25.386 -0.123 30.840 1.00 96.94 108 ASP A C 1
ATOM 820 O O . ASP A 1 108 ? -26.366 -0.498 31.486 1.00 96.94 108 ASP A O 1
ATOM 824 N N . SER A 1 109 ? -24.246 0.239 31.434 1.00 95.12 109 SER A N 1
ATOM 825 C CA . SER A 1 109 ? -24.056 0.220 32.890 1.00 95.12 109 SER A CA 1
ATOM 826 C C . SER A 1 109 ? -25.010 1.183 33.606 1.00 95.12 109 SER A C 1
ATOM 828 O O . SER A 1 109 ? -25.615 0.826 34.619 1.00 95.12 109 SER A O 1
ATOM 830 N N . ALA A 1 110 ? -25.194 2.394 33.069 1.00 94.62 110 ALA A N 1
ATOM 831 C CA . ALA A 1 110 ? -26.129 3.374 33.618 1.00 94.62 110 ALA A CA 1
ATOM 832 C C . ALA A 1 110 ? -27.590 2.912 33.487 1.00 94.62 110 ALA A C 1
ATOM 834 O O . ALA A 1 110 ? -28.372 3.063 34.427 1.00 94.62 110 ALA A O 1
ATOM 835 N N . VAL A 1 111 ? -27.956 2.293 32.359 1.00 94.44 111 VAL A N 1
ATOM 836 C CA . VAL A 1 111 ? -29.288 1.703 32.155 1.00 94.44 111 VAL A CA 1
ATOM 837 C C . VAL A 1 111 ? -29.535 0.556 33.135 1.00 94.44 111 VAL A C 1
ATOM 839 O O . VAL A 1 111 ? -30.613 0.483 33.728 1.00 94.44 111 VAL A O 1
ATOM 842 N N . ALA A 1 112 ? -28.550 -0.321 33.348 1.00 93.81 112 ALA A N 1
ATOM 843 C CA . ALA A 1 112 ? -28.646 -1.401 34.326 1.00 93.81 112 ALA A CA 1
ATOM 844 C C . ALA A 1 112 ? -28.862 -0.855 35.749 1.00 93.81 112 ALA A C 1
ATOM 846 O O . ALA A 1 112 ? -29.768 -1.313 36.444 1.00 93.81 112 ALA A O 1
ATOM 847 N N . ALA A 1 113 ? -28.104 0.171 36.148 1.00 90.75 113 ALA A N 1
ATOM 848 C CA . ALA A 1 113 ? -28.262 0.831 37.444 1.00 90.75 113 ALA A CA 1
ATOM 849 C C . ALA A 1 113 ? -29.625 1.535 37.597 1.00 90.75 113 ALA A C 1
ATOM 851 O O . ALA A 1 113 ? -30.256 1.455 38.646 1.00 90.75 113 ALA A O 1
ATOM 852 N N . ALA A 1 114 ? -30.138 2.190 36.554 1.00 90.38 114 ALA A N 1
ATOM 853 C CA . ALA A 1 114 ? -31.465 2.804 36.606 1.00 90.38 114 ALA A CA 1
ATOM 854 C C . ALA A 1 114 ? -32.576 1.752 36.790 1.00 90.38 114 ALA A C 1
ATOM 856 O O . ALA A 1 114 ? -33.532 1.972 37.536 1.00 90.38 114 ALA A O 1
ATOM 857 N N . ARG A 1 115 ? -32.435 0.580 36.155 1.00 89.56 115 ARG A N 1
ATOM 858 C CA . ARG A 1 115 ? -33.396 -0.527 36.279 1.00 89.56 115 ARG A CA 1
ATOM 859 C C . ARG A 1 115 ? -33.440 -1.128 37.686 1.00 89.56 115 ARG A C 1
ATOM 861 O O . ARG A 1 115 ? -34.527 -1.500 38.115 1.00 89.56 115 ARG A O 1
ATOM 868 N N . THR A 1 116 ? -32.321 -1.192 38.412 1.00 87.06 116 THR A N 1
ATOM 869 C CA . THR A 1 116 ? -32.310 -1.676 39.809 1.00 87.06 116 THR A CA 1
ATOM 870 C C . THR A 1 116 ? -32.961 -0.690 40.780 1.00 87.06 116 THR A C 1
ATOM 872 O O . THR A 1 116 ? -33.571 -1.105 41.763 1.00 87.06 116 THR A O 1
ATOM 875 N N . VAL A 1 117 ? -32.903 0.613 40.500 1.00 81.44 117 VAL A N 1
ATOM 876 C CA . VAL A 1 117 ? -33.629 1.630 41.281 1.00 81.44 117 VAL A CA 1
ATOM 877 C C . VAL A 1 117 ? -35.132 1.599 40.975 1.00 81.44 117 VAL A C 1
ATOM 879 O O . VAL A 1 117 ? -35.950 1.803 41.867 1.00 81.44 117 VAL A O 1
ATOM 882 N N . HIS A 1 118 ? -35.510 1.303 39.728 1.00 64.19 118 HIS A N 1
A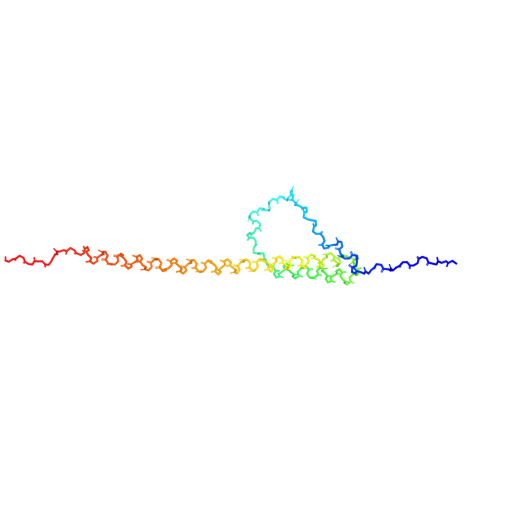TOM 883 C CA . HIS A 1 118 ? -36.907 1.236 39.284 1.00 64.19 118 HIS A CA 1
ATOM 884 C C . HIS A 1 118 ? -37.616 -0.099 39.564 1.00 64.19 118 HIS A C 1
ATOM 886 O O . HIS A 1 118 ? -38.798 -0.224 39.232 1.00 64.19 118 HIS A O 1
ATOM 892 N N . THR A 1 119 ? -36.962 -1.092 40.180 1.00 57.59 1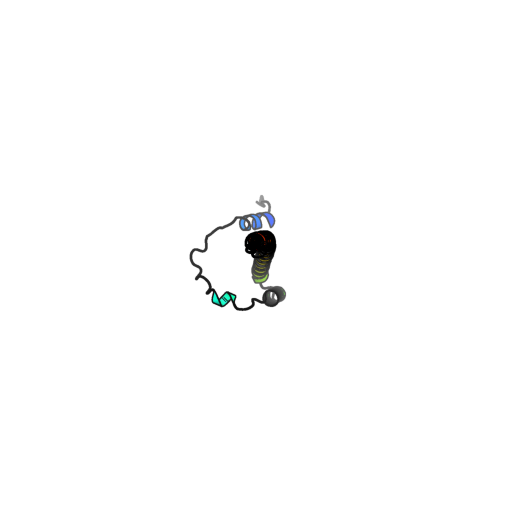19 THR A N 1
ATOM 893 C CA . THR A 1 119 ? -37.675 -2.268 40.703 1.00 57.59 119 THR A CA 1
ATOM 894 C C . THR A 1 119 ? -38.680 -1.797 41.762 1.00 57.59 119 THR A C 1
ATOM 896 O O . THR A 1 119 ? -38.263 -1.281 42.799 1.00 57.59 119 THR A O 1
ATOM 899 N N . PRO A 1 120 ? -40.001 -1.913 41.525 1.00 54.97 120 PRO A N 1
ATOM 900 C CA . PRO A 1 120 ? -40.988 -1.324 42.414 1.00 54.97 120 PRO A CA 1
ATOM 901 C C . PRO A 1 120 ? -40.918 -1.976 43.796 1.00 54.97 120 PRO A C 1
ATOM 903 O O . PRO A 1 120 ? -40.799 -3.198 43.903 1.00 54.97 120 PRO A O 1
ATOM 906 N N . LEU A 1 121 ? -41.047 -1.137 44.830 1.00 55.50 121 LEU A N 1
ATOM 907 C CA . LEU A 1 121 ? -41.401 -1.434 46.225 1.00 55.50 121 LEU A CA 1
ATOM 908 C C . LEU A 1 121 ? -42.613 -2.392 46.311 1.00 55.50 121 LEU A C 1
ATOM 910 O O . LEU A 1 121 ? -43.718 -1.983 46.650 1.00 55.50 121 LEU A O 1
ATOM 914 N N . LYS A 1 122 ? -42.444 -3.669 45.955 1.00 52.47 122 LYS A N 1
ATOM 915 C CA . LYS A 1 122 ? -43.518 -4.679 45.934 1.00 52.47 122 LYS A CA 1
ATOM 916 C C . LYS A 1 122 ? -43.273 -5.841 46.897 1.00 52.47 122 LYS A C 1
ATOM 918 O O . LYS A 1 122 ? -43.856 -6.907 46.740 1.00 52.47 122 LYS A O 1
ATOM 923 N N . LEU A 1 123 ? -42.434 -5.623 47.907 1.00 53.44 123 LEU A N 1
ATOM 924 C CA . LEU A 1 123 ? -42.178 -6.557 49.004 1.00 53.44 123 LEU A CA 1
ATOM 925 C C . LEU A 1 123 ? -42.233 -5.808 50.341 1.00 53.44 123 LEU A C 1
ATOM 927 O O . LEU A 1 123 ? -41.235 -5.655 51.034 1.00 53.44 123 LEU A O 1
ATOM 931 N N . LEU A 1 124 ? -43.420 -5.320 50.693 1.00 50.41 124 LEU A N 1
ATOM 932 C CA . LEU A 1 124 ? -43.763 -5.015 52.079 1.00 50.41 124 LEU A CA 1
ATOM 933 C C . LEU A 1 124 ? -45.037 -5.812 52.384 1.00 50.41 124 LEU A C 1
ATOM 935 O O . LEU A 1 124 ? -46.094 -5.463 51.854 1.00 50.41 124 LEU A O 1
ATOM 939 N N . PRO A 1 125 ? -44.957 -6.929 53.133 1.00 48.53 125 PRO A N 1
ATOM 940 C CA . PRO A 1 125 ? -46.157 -7.587 53.618 1.00 48.53 125 PRO A CA 1
ATOM 941 C C . PRO A 1 125 ? -46.811 -6.646 54.637 1.00 48.53 125 PRO A C 1
ATOM 943 O O . PRO A 1 125 ? -46.184 -6.259 55.623 1.00 48.53 125 PRO A O 1
ATOM 946 N N . SER A 1 126 ? -48.042 -6.216 54.353 1.00 53.16 126 SER A N 1
ATOM 947 C CA . SER A 1 126 ? -48.885 -5.535 55.334 1.00 53.16 126 SER A CA 1
ATOM 948 C C . SER A 1 126 ? -49.111 -6.463 56.529 1.00 53.16 126 SER A C 1
ATOM 950 O O . SER A 1 126 ? -49.371 -7.652 56.340 1.00 53.16 126 SER A O 1
ATOM 952 N N . ALA A 1 127 ? -48.924 -5.886 57.717 1.00 50.12 127 ALA A N 1
ATOM 953 C CA . ALA A 1 127 ? -49.067 -6.499 59.034 1.00 50.12 127 ALA A CA 1
ATOM 954 C C . ALA A 1 127 ? -50.458 -7.093 59.294 1.00 50.12 127 ALA A C 1
ATOM 956 O O . ALA A 1 127 ? -51.437 -6.591 58.692 1.00 50.12 127 ALA A O 1
#

Foldseek 3Di:
DPPPDDPDQDPVNVCVVVPDDPPPPPPDDDDPPPVVVPPPPPVVVVLVVLVVVLVVCVVVVHPCNVVSVVVSVVVVVVVVVVVVVVVVVVVVVVVVVVVVVVVVVVVVVVVVVVVVVPPDPPPDPDD

Organism: Arabis alpina (NCBI:txid50452)